Protein AF-A0A315WL45-F1 (afdb_monomer_lite)

Structure (mmCIF, N/CA/C/O backbone):
data_AF-A0A315WL45-F1
#
_entry.id   AF-A0A315WL45-F1
#
loop_
_atom_site.group_PDB
_atom_site.id
_atom_site.type_symbol
_atom_site.label_atom_id
_atom_site.label_alt_id
_atom_site.label_comp_id
_atom_site.label_asym_id
_atom_site.label_entity_id
_atom_site.label_seq_id
_atom_site.pdbx_PDB_ins_code
_atom_site.Cartn_x
_atom_site.Cartn_y
_atom_site.Cartn_z
_atom_site.occupancy
_atom_site.B_iso_or_equiv
_atom_site.auth_seq_id
_atom_site.auth_comp_id
_atom_site.auth_asym_id
_atom_site.auth_atom_id
_atom_site.pdbx_PDB_model_num
ATOM 1 N N . MET A 1 1 ? 51.885 -29.879 -6.057 1.00 57.28 1 MET A N 1
ATOM 2 C CA . MET A 1 1 ? 52.085 -28.678 -6.882 1.00 57.28 1 MET A CA 1
ATOM 3 C C . MET A 1 1 ? 51.194 -28.895 -8.096 1.00 57.28 1 MET A C 1
ATOM 5 O O . MET A 1 1 ? 51.463 -29.824 -8.831 1.00 57.28 1 MET A O 1
ATOM 9 N N . ASP A 1 2 ? 49.996 -28.322 -8.213 1.00 43.50 2 ASP A N 1
ATOM 10 C CA . ASP A 1 2 ? 49.475 -27.081 -7.634 1.00 43.50 2 ASP A CA 1
ATOM 11 C C . ASP A 1 2 ? 47.955 -27.164 -7.486 1.00 43.50 2 ASP A C 1
ATOM 13 O O . ASP A 1 2 ? 47.241 -27.751 -8.293 1.00 43.50 2 ASP A O 1
ATOM 17 N N . THR A 1 3 ? 47.495 -26.541 -6.416 1.00 62.38 3 THR A N 1
ATOM 18 C CA . THR A 1 3 ? 46.122 -26.214 -6.064 1.00 62.38 3 THR A CA 1
ATOM 19 C C . THR A 1 3 ? 45.423 -25.422 -7.170 1.00 62.38 3 THR A C 1
ATOM 21 O O . THR A 1 3 ? 45.814 -24.292 -7.447 1.00 62.38 3 THR A O 1
ATOM 24 N N . ILE A 1 4 ? 44.318 -25.935 -7.712 1.00 57.19 4 ILE A N 1
ATOM 25 C CA . ILE A 1 4 ? 43.327 -25.103 -8.410 1.00 57.19 4 ILE A CA 1
ATOM 26 C C . ILE A 1 4 ? 42.070 -25.049 -7.545 1.00 57.19 4 ILE A C 1
ATOM 28 O O . ILE A 1 4 ? 41.008 -25.569 -7.874 1.00 57.19 4 ILE A O 1
ATOM 32 N N . SER A 1 5 ? 42.230 -24.410 -6.385 1.00 55.97 5 SER A N 1
ATOM 33 C CA . SER A 1 5 ? 41.128 -23.753 -5.689 1.00 55.97 5 SER A CA 1
ATOM 34 C C . SER A 1 5 ? 40.646 -22.612 -6.577 1.00 55.97 5 SER A C 1
ATOM 36 O O . SER A 1 5 ? 41.241 -21.537 -6.588 1.00 55.97 5 SER A O 1
ATOM 38 N N . GLY A 1 6 ? 39.567 -22.832 -7.320 1.00 55.12 6 GLY A N 1
ATOM 39 C CA . GLY A 1 6 ? 38.747 -21.730 -7.805 1.00 55.12 6 GLY A CA 1
ATOM 40 C C . GLY A 1 6 ? 37.848 -21.278 -6.655 1.00 55.12 6 GLY A C 1
ATOM 41 O O . GLY A 1 6 ? 37.010 -22.076 -6.229 1.00 55.12 6 GLY A O 1
ATOM 42 N N . PRO A 1 7 ? 37.994 -20.059 -6.101 1.00 58.78 7 PRO A N 1
ATOM 43 C CA . PRO A 1 7 ? 37.024 -19.570 -5.144 1.00 58.78 7 PRO A CA 1
ATOM 44 C C . PRO A 1 7 ? 35.699 -19.431 -5.882 1.00 58.78 7 PRO A C 1
ATOM 46 O O . PRO A 1 7 ? 35.602 -18.741 -6.897 1.00 58.78 7 PRO A O 1
ATOM 49 N N . SER A 1 8 ? 34.693 -20.120 -5.359 1.00 57.69 8 SER A N 1
ATOM 50 C CA . SER A 1 8 ? 33.284 -19.936 -5.653 1.00 57.69 8 SER A CA 1
ATOM 51 C C . SER A 1 8 ? 32.972 -18.445 -5.548 1.00 57.69 8 SER A C 1
ATOM 53 O O . SER A 1 8 ? 32.723 -17.925 -4.461 1.00 57.69 8 SER A O 1
ATOM 55 N N . GLY A 1 9 ? 33.072 -17.740 -6.677 1.00 53.75 9 GLY A N 1
ATOM 56 C CA . GLY A 1 9 ? 32.700 -16.345 -6.802 1.00 53.75 9 GLY A CA 1
ATOM 57 C C . GLY A 1 9 ? 31.226 -16.279 -6.480 1.00 53.75 9 GLY A C 1
ATOM 58 O O . GLY A 1 9 ? 30.398 -16.697 -7.286 1.00 53.75 9 GLY A O 1
ATOM 59 N N . GLY A 1 10 ? 30.931 -15.860 -5.248 1.00 58.41 10 GLY A N 1
ATOM 60 C CA . GLY A 1 10 ? 29.585 -15.746 -4.733 1.00 58.41 10 GLY A CA 1
ATOM 61 C C . GLY A 1 10 ? 28.749 -15.039 -5.776 1.00 58.41 10 GLY A C 1
ATOM 62 O O . GLY A 1 10 ? 29.056 -13.912 -6.166 1.00 58.41 10 GLY A O 1
ATOM 63 N N . PHE A 1 11 ? 27.721 -15.734 -6.255 1.00 53.56 11 PHE A N 1
ATOM 64 C CA . PHE A 1 11 ? 26.662 -15.108 -7.006 1.00 53.56 11 PHE A CA 1
ATOM 65 C C . PHE A 1 11 ? 26.125 -14.005 -6.104 1.00 53.56 11 PHE A C 1
ATOM 67 O O . PHE A 1 11 ? 25.295 -14.239 -5.225 1.00 53.56 11 PHE A O 1
ATOM 74 N N . PHE A 1 12 ? 26.605 -12.784 -6.324 1.00 55.50 12 PHE A N 1
ATOM 75 C CA . PHE A 1 12 ? 25.887 -11.576 -5.994 1.00 55.50 12 PHE A CA 1
ATOM 76 C C . PHE A 1 12 ? 24.652 -11.598 -6.889 1.00 55.50 12 PHE A C 1
ATOM 78 O O . PHE A 1 12 ? 24.534 -10.850 -7.857 1.00 55.50 12 PHE A O 1
ATOM 85 N N . MET A 1 13 ? 23.720 -12.497 -6.566 1.00 60.16 13 MET A N 1
ATOM 86 C CA . MET A 1 13 ? 22.320 -12.323 -6.850 1.00 60.16 13 MET A CA 1
ATOM 87 C C . MET A 1 13 ? 21.966 -11.058 -6.090 1.00 60.16 13 MET A C 1
ATOM 89 O O . MET A 1 13 ? 21.547 -11.084 -4.933 1.00 60.16 13 MET A O 1
ATOM 93 N N . HIS A 1 14 ? 22.237 -9.920 -6.728 1.00 59.47 14 HIS A N 1
ATOM 94 C CA . HIS A 1 14 ? 21.551 -8.686 -6.454 1.00 59.47 14 HIS A CA 1
ATOM 95 C C . HIS A 1 14 ? 20.089 -9.080 -6.530 1.00 59.47 14 HIS A C 1
ATOM 97 O O . HIS A 1 14 ? 19.527 -9.199 -7.616 1.00 59.47 14 HIS A O 1
ATOM 103 N N . LEU A 1 15 ? 19.493 -9.360 -5.372 1.00 59.66 15 LEU A N 1
ATOM 104 C CA . LEU A 1 15 ? 18.062 -9.359 -5.213 1.00 59.66 15 LEU A CA 1
ATOM 105 C C . LEU A 1 15 ? 17.669 -7.969 -5.690 1.00 59.66 15 LEU A C 1
ATOM 107 O O . LEU A 1 15 ? 17.808 -7.008 -4.931 1.00 59.66 15 LEU A O 1
ATOM 111 N N . GLN A 1 16 ? 17.329 -7.853 -6.979 1.00 60.97 16 GLN A N 1
ATOM 112 C CA . GLN A 1 16 ? 16.960 -6.605 -7.614 1.00 60.97 16 GLN A CA 1
ATOM 113 C C . GLN A 1 16 ? 15.776 -6.127 -6.806 1.00 60.97 16 GLN A C 1
ATOM 115 O O . GLN A 1 16 ? 14.664 -6.642 -6.937 1.00 60.97 16 GLN A O 1
ATOM 120 N N . ARG A 1 17 ? 16.040 -5.215 -5.869 1.00 59.31 17 ARG A N 1
ATOM 121 C CA . ARG A 1 17 ? 15.013 -4.699 -4.987 1.00 59.31 17 ARG A CA 1
ATOM 122 C C . ARG A 1 17 ? 14.096 -3.932 -5.902 1.00 59.31 17 ARG A C 1
ATOM 124 O O . ARG A 1 17 ? 14.432 -2.836 -6.348 1.00 59.31 17 ARG A O 1
ATOM 131 N N . ARG A 1 18 ? 12.982 -4.572 -6.254 1.00 67.56 18 ARG A N 1
ATOM 132 C CA . ARG A 1 18 ? 12.002 -4.011 -7.168 1.00 67.56 18 ARG A CA 1
ATOM 133 C C . ARG A 1 18 ? 11.595 -2.680 -6.563 1.00 67.56 18 ARG A C 1
ATOM 135 O O . ARG A 1 18 ? 11.061 -2.617 -5.455 1.00 67.56 18 ARG A O 1
ATOM 142 N N . THR A 1 19 ? 12.030 -1.610 -7.212 1.00 71.56 19 THR A N 1
ATOM 143 C CA . THR A 1 19 ? 11.869 -0.272 -6.666 1.00 71.56 19 THR A CA 1
ATOM 144 C C . THR A 1 19 ? 10.500 0.192 -7.108 1.00 71.56 19 THR A C 1
ATOM 146 O O . THR A 1 19 ? 10.266 0.436 -8.285 1.00 71.56 19 THR A O 1
ATOM 149 N N . TYR A 1 20 ? 9.569 0.235 -6.162 1.00 79.94 20 TYR A N 1
ATOM 150 C CA . TYR A 1 20 ? 8.209 0.676 -6.432 1.00 79.94 20 TYR A CA 1
ATOM 151 C C . TYR A 1 20 ? 8.118 2.196 -6.299 1.00 79.94 20 TYR A C 1
ATOM 153 O O . TYR A 1 20 ? 8.560 2.777 -5.295 1.00 79.94 20 TYR A O 1
ATOM 161 N N . SER A 1 21 ? 7.515 2.834 -7.301 1.00 81.62 21 SER A N 1
ATOM 162 C CA . SER A 1 21 ? 7.267 4.276 -7.328 1.00 81.62 21 SER A CA 1
ATOM 163 C C . SER A 1 21 ? 6.453 4.729 -6.114 1.00 81.62 21 SER A C 1
ATOM 165 O O . SER A 1 21 ? 5.597 4.003 -5.606 1.00 81.62 21 SER A O 1
ATOM 167 N N . LYS A 1 22 ? 6.695 5.958 -5.638 1.00 80.75 22 LYS A N 1
ATOM 168 C CA . LYS A 1 22 ? 5.965 6.532 -4.490 1.00 80.75 22 LYS A CA 1
ATOM 169 C C . LYS A 1 22 ? 4.449 6.534 -4.707 1.00 80.75 22 LYS A C 1
ATOM 171 O O . LYS A 1 22 ? 3.724 6.186 -3.784 1.00 80.75 22 LYS A O 1
ATOM 176 N N . SER A 1 23 ? 4.000 6.842 -5.921 1.00 84.06 23 SER A N 1
ATOM 177 C CA . SER A 1 23 ? 2.585 6.888 -6.300 1.00 84.06 23 SER A CA 1
ATOM 178 C C . SER A 1 23 ? 1.901 5.527 -6.158 1.00 84.06 23 SER A C 1
ATOM 180 O O . SER A 1 23 ? 0.786 5.447 -5.661 1.00 84.06 23 SER A O 1
ATOM 182 N N . PHE A 1 24 ? 2.588 4.447 -6.543 1.00 85.06 24 PHE A N 1
ATOM 183 C CA . PHE A 1 24 ? 2.067 3.085 -6.414 1.00 85.06 24 PHE A CA 1
ATOM 184 C C . PHE A 1 24 ? 1.928 2.680 -4.943 1.00 85.06 24 PHE A C 1
ATOM 186 O O . PHE A 1 24 ? 0.881 2.201 -4.524 1.00 85.06 24 PHE A O 1
ATOM 193 N N . LYS A 1 25 ? 2.953 2.966 -4.130 1.00 86.56 25 LYS A N 1
ATOM 194 C CA . LYS A 1 25 ? 2.910 2.709 -2.683 1.00 86.56 25 LYS A CA 1
ATOM 195 C C . LYS A 1 25 ? 1.774 3.466 -2.000 1.00 86.56 25 LYS A C 1
ATOM 197 O O . LYS A 1 25 ? 1.110 2.893 -1.149 1.00 86.56 25 LYS A O 1
ATOM 202 N N . ALA A 1 26 ? 1.552 4.728 -2.374 1.00 84.12 26 ALA A N 1
ATOM 203 C CA . ALA A 1 26 ? 0.484 5.549 -1.810 1.00 84.12 26 ALA A CA 1
ATOM 204 C C . ALA A 1 26 ? -0.906 4.971 -2.111 1.00 84.12 26 ALA A C 1
ATOM 206 O O . ALA A 1 26 ? -1.711 4.881 -1.192 1.00 84.12 26 ALA A O 1
ATOM 207 N N . ARG A 1 27 ? -1.155 4.507 -3.347 1.00 87.19 27 ARG A N 1
ATOM 208 C CA . ARG A 1 27 ? -2.422 3.841 -3.698 1.00 87.19 27 ARG A CA 1
ATOM 209 C C . ARG A 1 27 ? -2.660 2.583 -2.867 1.00 87.19 27 ARG A C 1
ATOM 211 O O . ARG A 1 27 ? -3.695 2.472 -2.231 1.00 87.19 27 ARG A O 1
ATOM 218 N N . VAL A 1 28 ? -1.664 1.696 -2.790 1.00 86.56 28 VAL A N 1
ATOM 219 C CA . VAL A 1 28 ? -1.782 0.445 -2.018 1.00 86.56 28 VAL A CA 1
ATOM 220 C C . VAL A 1 28 ? -2.018 0.722 -0.528 1.00 86.56 28 VAL A C 1
ATOM 222 O O . VAL A 1 28 ? -2.814 0.038 0.106 1.00 86.56 28 VAL A O 1
ATOM 225 N N . ILE A 1 29 ? -1.349 1.730 0.045 1.00 84.31 29 ILE A N 1
ATOM 226 C CA . ILE A 1 29 ? -1.569 2.140 1.443 1.00 84.31 29 ILE A CA 1
ATOM 227 C C . ILE A 1 29 ? -2.974 2.725 1.632 1.00 84.31 29 ILE A C 1
ATOM 229 O O . ILE A 1 29 ? -3.593 2.452 2.653 1.00 84.31 29 ILE A O 1
ATOM 233 N N . GLN A 1 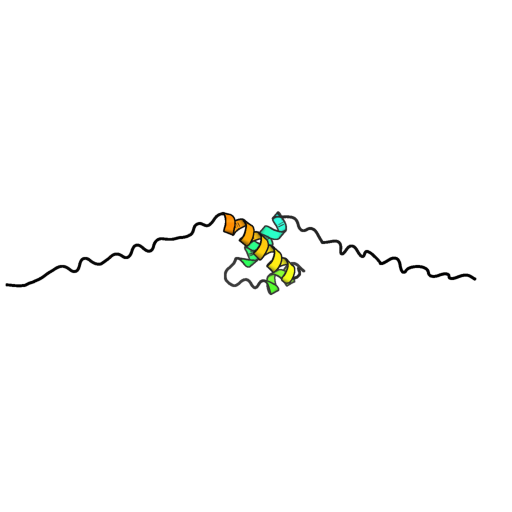30 ? -3.466 3.516 0.676 1.00 85.44 30 GLN A N 1
ATOM 234 C CA . GLN A 1 30 ? -4.793 4.126 0.734 1.00 85.44 30 GLN A CA 1
ATOM 235 C C . GLN A 1 30 ? -5.901 3.069 0.662 1.00 85.44 30 GLN A C 1
ATOM 237 O O . GLN A 1 30 ? -6.780 3.089 1.515 1.00 85.44 30 GLN A O 1
ATOM 242 N N . GLU A 1 31 ? -5.793 2.098 -0.252 1.00 85.31 31 GLU A N 1
ATOM 243 C CA . GLU A 1 31 ? -6.667 0.912 -0.295 1.00 85.31 31 GLU A CA 1
ATOM 244 C C . GLU A 1 31 ? -6.626 0.140 1.036 1.00 85.31 31 GLU A C 1
ATOM 246 O O . GLU A 1 31 ? -7.657 -0.271 1.552 1.00 85.31 31 GLU A O 1
ATOM 251 N N . CYS A 1 32 ? -5.446 -0.011 1.656 1.00 83.94 32 CYS A N 1
ATOM 252 C CA . CYS A 1 32 ? -5.327 -0.657 2.974 1.00 83.94 32 CYS A CA 1
ATOM 253 C C . CYS A 1 32 ? -5.868 0.194 4.136 1.00 83.94 32 CYS A C 1
ATOM 255 O O . CYS A 1 32 ? -6.007 -0.322 5.243 1.00 83.94 32 CYS A O 1
ATOM 257 N N . SER A 1 33 ? -6.098 1.491 3.928 1.00 79.56 33 SER A N 1
ATOM 258 C CA . SER A 1 33 ? -6.632 2.398 4.946 1.00 79.56 33 SER A CA 1
ATOM 259 C C . SER A 1 33 ? -8.161 2.370 5.006 1.00 79.56 33 SER A C 1
ATOM 261 O O . SER A 1 33 ? -8.728 2.976 5.918 1.00 79.56 33 SER A O 1
ATOM 263 N N . GLU A 1 34 ? -8.832 1.705 4.061 1.00 80.06 34 GLU A N 1
ATOM 264 C CA . GLU A 1 34 ? -10.282 1.540 4.098 1.00 80.06 34 GLU A CA 1
ATOM 265 C C . GLU A 1 34 ? -10.703 0.564 5.214 1.00 80.06 34 GLU A C 1
ATOM 267 O O . GLU A 1 34 ? -10.134 -0.528 5.345 1.00 80.06 34 GLU A O 1
ATOM 272 N N . PRO A 1 35 ? -11.709 0.922 6.034 1.00 64.69 35 PRO A N 1
ATOM 273 C CA . PRO A 1 35 ? -12.180 0.072 7.120 1.00 64.69 35 PRO A CA 1
ATOM 274 C C . PRO A 1 35 ? -12.816 -1.206 6.555 1.00 64.69 35 PRO A C 1
ATOM 276 O O . PRO A 1 35 ? -13.906 -1.178 5.994 1.00 64.69 35 PRO A O 1
ATOM 279 N N . GLY A 1 36 ? -12.119 -2.335 6.711 1.00 68.62 36 GLY A N 1
ATOM 280 C CA . GLY A 1 36 ? -12.554 -3.652 6.225 1.00 68.62 36 GLY A CA 1
ATOM 281 C C . GLY A 1 36 ? -11.706 -4.220 5.084 1.00 68.62 36 GLY A C 1
ATOM 282 O O . GLY A 1 36 ? -11.862 -5.390 4.734 1.00 68.62 36 GLY A O 1
ATOM 283 N N . ALA A 1 37 ? -10.767 -3.445 4.538 1.00 75.56 37 ALA A N 1
ATOM 284 C CA . ALA A 1 37 ? -9.860 -3.938 3.517 1.00 75.56 37 ALA A CA 1
ATOM 285 C C . ALA A 1 37 ? -8.732 -4.779 4.140 1.00 75.56 37 ALA A C 1
ATOM 287 O O . ALA A 1 37 ? -7.958 -4.321 4.982 1.00 75.56 37 ALA A O 1
ATOM 288 N N . SER A 1 38 ? -8.625 -6.044 3.729 1.00 81.88 38 SER A N 1
ATOM 289 C CA . SER A 1 38 ? -7.566 -6.928 4.217 1.00 81.88 38 SER A CA 1
ATOM 290 C C . SER A 1 38 ? -6.283 -6.720 3.418 1.00 81.88 38 SER A C 1
ATOM 292 O O . SER A 1 38 ? -6.254 -6.927 2.204 1.00 81.88 38 SER A O 1
ATOM 294 N N . ILE A 1 39 ? -5.195 -6.381 4.115 1.00 83.12 39 ILE A N 1
ATOM 295 C CA . ILE A 1 39 ? -3.860 -6.173 3.529 1.00 83.12 39 ILE A CA 1
ATOM 296 C C . ILE A 1 39 ? -3.433 -7.384 2.691 1.00 83.12 39 ILE A C 1
ATOM 298 O O . ILE A 1 39 ? -2.846 -7.221 1.625 1.00 83.12 39 ILE A O 1
ATOM 302 N N . ALA A 1 40 ? -3.749 -8.600 3.145 1.00 83.69 40 ALA A N 1
ATOM 303 C CA . ALA A 1 40 ? -3.456 -9.823 2.404 1.00 83.69 40 ALA A CA 1
ATOM 304 C C . ALA A 1 40 ? -4.257 -9.905 1.096 1.00 83.69 40 ALA A C 1
ATOM 306 O O . ALA A 1 40 ? -3.693 -10.247 0.063 1.00 83.69 40 ALA A O 1
ATOM 307 N N . ASN A 1 41 ? -5.538 -9.533 1.115 1.00 85.88 41 ASN A N 1
ATOM 308 C CA . ASN A 1 41 ? -6.388 -9.542 -0.076 1.00 85.88 41 ASN A CA 1
ATOM 309 C C . ASN A 1 41 ? -5.910 -8.521 -1.122 1.00 85.88 41 ASN A C 1
ATOM 311 O O . ASN A 1 41 ? -5.808 -8.840 -2.304 1.00 85.88 41 ASN A O 1
ATOM 315 N N . ILE A 1 42 ? -5.522 -7.323 -0.676 1.00 86.31 42 ILE A N 1
ATOM 316 C CA . ILE A 1 42 ? -4.930 -6.292 -1.540 1.00 86.31 42 ILE A CA 1
ATOM 317 C C . ILE A 1 42 ? -3.578 -6.768 -2.091 1.00 86.31 42 ILE A C 1
ATOM 319 O O . ILE A 1 42 ? -3.299 -6.626 -3.279 1.00 86.31 42 ILE A O 1
ATOM 323 N N . ALA A 1 43 ? -2.742 -7.390 -1.257 1.00 88.50 43 ALA A N 1
ATOM 324 C CA . ALA A 1 43 ? -1.464 -7.946 -1.688 1.00 88.50 43 ALA A CA 1
ATOM 325 C C . ALA A 1 43 ? -1.644 -8.991 -2.799 1.00 88.50 43 ALA A C 1
ATOM 327 O O . ALA A 1 43 ? -0.931 -8.943 -3.798 1.00 88.50 43 ALA A O 1
ATOM 328 N N . LEU A 1 44 ? -2.623 -9.887 -2.655 1.00 87.19 44 LEU A N 1
ATOM 329 C CA . LEU A 1 44 ? -2.951 -10.888 -3.668 1.00 87.19 44 LEU A CA 1
ATOM 330 C C . LEU A 1 44 ? -3.447 -10.236 -4.967 1.00 87.19 44 LEU A C 1
ATOM 332 O O . LEU A 1 44 ? -2.943 -10.576 -6.035 1.00 87.19 44 LEU A O 1
ATOM 336 N N . GLY A 1 45 ? -4.345 -9.248 -4.882 1.00 86.56 45 GLY A N 1
ATOM 337 C CA . GLY A 1 45 ? -4.856 -8.521 -6.052 1.00 86.56 45 GLY A CA 1
ATOM 338 C C . GLY A 1 45 ? -3.772 -7.776 -6.839 1.00 86.56 45 GLY A C 1
ATOM 339 O O . GLY A 1 45 ? -3.799 -7.751 -8.066 1.00 86.56 45 GLY A O 1
ATOM 340 N N . HIS A 1 46 ? -2.767 -7.231 -6.148 1.00 83.50 46 HIS A N 1
ATOM 341 C CA . HIS A 1 46 ? -1.639 -6.527 -6.773 1.00 83.50 46 HIS A CA 1
ATOM 342 C C . HIS A 1 46 ? -0.407 -7.420 -7.012 1.00 83.50 46 HIS A C 1
ATOM 344 O O . HIS A 1 46 ? 0.625 -6.927 -7.471 1.00 83.50 46 HIS A O 1
ATOM 350 N N . SER A 1 47 ? -0.480 -8.722 -6.699 1.00 84.44 47 SER A N 1
ATOM 351 C CA . SER A 1 47 ? 0.664 -9.655 -6.725 1.00 84.44 47 SER A CA 1
ATOM 352 C C . SER A 1 47 ? 1.892 -9.132 -5.959 1.00 84.44 47 SER A C 1
ATOM 354 O O . SER A 1 47 ? 3.043 -9.256 -6.386 1.00 84.44 47 SER A O 1
ATOM 356 N N . LEU A 1 48 ? 1.641 -8.506 -4.810 1.00 85.19 48 LEU A N 1
ATOM 357 C CA . LEU A 1 48 ? 2.644 -7.961 -3.905 1.00 85.19 48 LEU A CA 1
ATOM 358 C C . LEU A 1 48 ? 2.819 -8.863 -2.688 1.00 85.19 48 LEU A C 1
ATOM 360 O O . LEU A 1 48 ? 1.924 -9.589 -2.271 1.00 85.19 48 LEU A O 1
ATOM 364 N N . ASN A 1 49 ? 3.984 -8.773 -2.054 1.00 86.69 49 ASN A N 1
ATOM 365 C CA . ASN A 1 49 ? 4.209 -9.437 -0.779 1.00 86.69 49 ASN A CA 1
ATOM 366 C C . ASN A 1 49 ? 3.619 -8.582 0.360 1.00 86.69 49 ASN A C 1
ATOM 368 O O . ASN A 1 49 ? 3.985 -7.413 0.504 1.00 86.69 49 ASN A O 1
ATOM 372 N N . ALA A 1 50 ? 2.757 -9.161 1.201 1.00 87.62 50 ALA A N 1
ATOM 373 C CA . ALA A 1 50 ? 2.141 -8.463 2.336 1.00 87.62 50 ALA A CA 1
ATOM 374 C C . ALA A 1 50 ? 3.180 -7.858 3.304 1.00 87.62 50 ALA A C 1
ATOM 376 O O . ALA A 1 50 ? 2.993 -6.762 3.830 1.00 87.62 50 ALA A O 1
ATOM 377 N N . ASN A 1 51 ? 4.340 -8.505 3.461 1.00 87.25 51 ASN A N 1
ATOM 378 C CA . ASN A 1 51 ? 5.449 -7.995 4.269 1.00 87.25 51 ASN A CA 1
ATOM 379 C C . ASN A 1 51 ? 6.012 -6.671 3.718 1.00 87.25 51 ASN A C 1
ATOM 381 O O . ASN A 1 51 ? 6.515 -5.817 4.452 1.00 87.25 51 ASN A O 1
ATOM 385 N N . LEU A 1 52 ? 5.928 -6.492 2.401 1.00 86.38 52 LEU A N 1
ATOM 386 C CA . LEU A 1 52 ? 6.379 -5.303 1.692 1.00 86.38 52 LEU A CA 1
ATOM 387 C C . LEU A 1 52 ? 5.401 -4.140 1.928 1.00 86.38 52 LEU A C 1
ATOM 389 O O . LEU A 1 52 ? 5.842 -3.030 2.232 1.00 86.38 52 LEU A O 1
ATOM 393 N N . ILE A 1 53 ? 4.095 -4.425 1.926 1.00 86.62 53 ILE A N 1
ATOM 394 C CA . ILE A 1 53 ? 3.037 -3.467 2.277 1.00 86.62 53 ILE A CA 1
ATOM 395 C C . ILE A 1 53 ? 3.153 -3.043 3.748 1.00 86.62 53 ILE A C 1
ATOM 397 O O . ILE A 1 53 ? 3.196 -1.848 4.030 1.00 86.62 53 ILE A O 1
ATOM 401 N N . HIS A 1 54 ? 3.334 -3.983 4.684 1.00 84.94 54 HIS A N 1
ATOM 402 C CA . HIS A 1 54 ? 3.596 -3.667 6.097 1.00 84.94 54 HIS A CA 1
ATOM 403 C C . HIS A 1 54 ? 4.810 -2.752 6.280 1.00 84.94 54 HIS A C 1
ATOM 405 O O . HIS A 1 54 ? 4.771 -1.792 7.054 1.00 84.94 54 HIS A O 1
ATOM 411 N N . LYS A 1 55 ? 5.896 -3.016 5.544 1.00 86.62 55 LYS A N 1
ATOM 412 C CA . LYS A 1 55 ? 7.090 -2.167 5.574 1.00 86.62 55 LYS A CA 1
ATOM 413 C C . LYS A 1 55 ? 6.774 -0.756 5.072 1.00 86.62 55 LYS A C 1
ATOM 415 O O . LYS A 1 55 ? 7.264 0.211 5.649 1.00 86.62 55 LYS A O 1
ATOM 420 N N . TRP A 1 56 ? 5.948 -0.616 4.038 1.00 87.56 56 TRP A N 1
ATOM 421 C CA . TRP A 1 56 ? 5.523 0.689 3.532 1.00 87.56 56 TRP A CA 1
ATOM 422 C C . TRP A 1 56 ? 4.602 1.438 4.489 1.00 87.56 56 TRP A C 1
ATOM 424 O O . TRP A 1 56 ? 4.861 2.613 4.726 1.00 87.56 56 TRP A O 1
ATOM 434 N N . ILE A 1 57 ? 3.608 0.776 5.085 1.00 84.38 57 ILE A N 1
ATOM 435 C CA . ILE A 1 57 ? 2.720 1.368 6.098 1.00 84.38 57 ILE A CA 1
ATOM 436 C C . ILE A 1 57 ? 3.544 1.877 7.285 1.00 84.38 57 ILE A C 1
ATOM 438 O O . ILE A 1 57 ? 3.368 3.014 7.723 1.00 84.38 57 ILE A O 1
ATOM 442 N N . ARG A 1 58 ? 4.511 1.079 7.760 1.00 83.44 58 ARG A N 1
ATOM 443 C CA . ARG A 1 58 ? 5.421 1.475 8.844 1.00 83.44 58 ARG A CA 1
ATOM 444 C C . ARG A 1 58 ? 6.264 2.693 8.464 1.00 83.44 58 ARG A C 1
ATOM 446 O O . ARG A 1 58 ? 6.320 3.648 9.227 1.00 83.44 58 ARG A O 1
ATOM 453 N N . LEU A 1 59 ? 6.895 2.686 7.288 1.00 82.31 59 LEU A N 1
ATOM 454 C CA . LEU A 1 59 ? 7.713 3.810 6.813 1.00 82.31 59 LEU A CA 1
ATOM 455 C C . LEU A 1 59 ? 6.884 5.078 6.548 1.00 82.31 59 LEU A C 1
ATOM 457 O O . LEU A 1 59 ? 7.396 6.184 6.704 1.00 82.31 59 LEU A O 1
ATOM 461 N N . HIS A 1 60 ? 5.628 4.928 6.127 1.00 78.31 60 HIS A N 1
ATOM 462 C CA . HIS A 1 60 ? 4.694 6.033 5.925 1.00 78.31 60 HIS A CA 1
ATOM 463 C C . HIS A 1 60 ? 4.251 6.628 7.265 1.00 78.31 60 HIS A C 1
ATOM 465 O O . HIS A 1 60 ? 4.350 7.835 7.465 1.00 78.31 60 HIS A O 1
ATOM 471 N N . THR A 1 61 ? 3.876 5.770 8.218 1.00 71.12 61 THR A N 1
ATOM 472 C CA . THR A 1 61 ? 3.530 6.165 9.589 1.00 71.12 61 THR A CA 1
ATOM 473 C C . THR A 1 61 ? 4.694 6.872 10.266 1.00 71.12 61 THR A C 1
ATOM 475 O O . THR A 1 61 ? 4.487 7.944 10.805 1.00 71.12 61 THR A O 1
ATOM 478 N N . GLN A 1 62 ? 5.924 6.352 10.166 1.00 67.12 62 GLN A N 1
ATOM 479 C CA . GLN A 1 62 ? 7.109 6.980 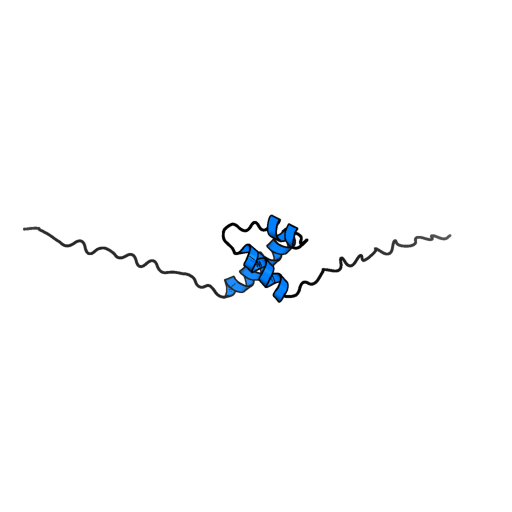10.771 1.00 67.12 62 GLN A CA 1
ATOM 480 C C . GLN A 1 62 ? 7.430 8.373 10.221 1.00 67.12 62 GLN A C 1
ATOM 482 O O . GLN A 1 62 ? 7.965 9.211 10.938 1.00 67.12 62 GLN A O 1
ATOM 487 N N . LYS A 1 63 ? 7.095 8.643 8.956 1.00 60.69 63 LYS A N 1
ATOM 488 C CA . LYS A 1 63 ? 7.187 10.000 8.399 1.00 60.69 63 LYS A CA 1
ATOM 489 C C . LYS A 1 63 ? 6.048 10.897 8.875 1.00 60.69 63 LYS A C 1
ATOM 491 O O . LYS A 1 63 ? 6.242 12.099 8.993 1.00 60.69 63 LYS A O 1
ATOM 496 N N . SER A 1 64 ? 4.884 10.315 9.153 1.00 56.66 64 SER A N 1
ATOM 497 C CA . SER A 1 64 ? 3.709 11.026 9.654 1.00 56.66 64 SER A CA 1
ATOM 498 C C . SER A 1 64 ? 3.769 11.305 11.162 1.00 56.66 64 SER A C 1
ATOM 500 O O . SER A 1 64 ? 3.227 12.313 11.603 1.00 56.66 64 SER A O 1
ATOM 502 N N . THR A 1 65 ? 4.436 10.467 11.964 1.00 51.31 65 THR A N 1
ATOM 503 C CA . THR A 1 65 ? 4.600 10.683 13.414 1.00 51.31 65 THR A CA 1
ATOM 504 C C . THR A 1 65 ? 5.566 11.809 13.753 1.00 51.31 65 THR A C 1
ATOM 506 O O . THR A 1 65 ? 5.536 12.293 14.877 1.00 51.31 65 THR A O 1
ATOM 509 N N . ALA A 1 66 ? 6.359 12.300 12.796 1.00 53.66 66 ALA A N 1
ATOM 510 C CA . ALA A 1 66 ? 7.119 13.535 12.979 1.00 53.66 66 ALA A CA 1
ATOM 511 C C . ALA A 1 66 ? 6.227 14.799 13.026 1.00 53.66 66 ALA A C 1
ATOM 513 O O . ALA A 1 66 ? 6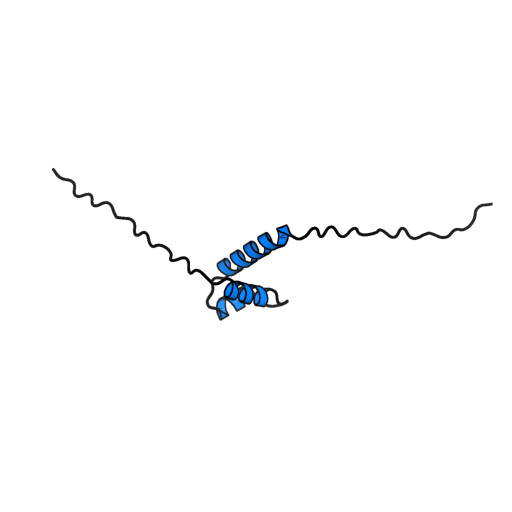.733 15.876 13.318 1.00 53.66 66 ALA A O 1
ATOM 514 N N . LEU A 1 67 ? 4.919 14.687 12.740 1.00 53.56 67 LEU A N 1
ATOM 515 C CA . LEU A 1 67 ? 3.997 15.826 12.621 1.00 53.56 67 LEU A CA 1
ATOM 516 C C . LEU A 1 67 ? 2.740 15.746 13.501 1.00 53.56 67 LEU A C 1
ATOM 518 O O . LEU A 1 67 ? 1.839 16.555 13.311 1.00 53.56 67 LEU A O 1
ATOM 522 N N . GLN A 1 68 ? 2.646 14.824 14.463 1.00 47.44 68 GLN A N 1
ATOM 523 C CA . GLN A 1 68 ? 1.474 14.775 15.350 1.00 47.44 68 GLN A CA 1
ATOM 524 C C . GLN A 1 68 ? 1.838 15.082 16.806 1.00 47.44 68 GLN A C 1
ATOM 526 O O . GLN A 1 68 ? 2.118 14.159 17.571 1.00 47.44 68 GLN A O 1
ATOM 531 N N . PRO A 1 69 ? 1.765 16.352 17.244 1.00 53.44 69 PRO A N 1
ATOM 532 C CA . PRO A 1 69 ? 1.481 16.665 18.632 1.00 53.44 69 PRO A CA 1
ATOM 533 C C . PRO A 1 69 ? -0.034 16.520 18.843 1.00 53.44 69 PRO A C 1
ATOM 535 O O . PRO A 1 69 ? -0.761 17.503 18.905 1.00 53.44 69 PRO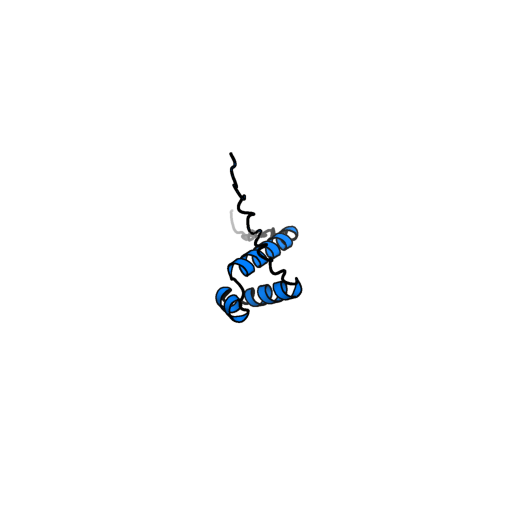 A O 1
ATOM 538 N N . ALA A 1 70 ? -0.539 15.289 18.931 1.00 61.03 70 ALA A N 1
ATOM 539 C CA . ALA A 1 70 ? -1.927 15.047 19.332 1.00 61.03 70 ALA A CA 1
ATOM 540 C C . ALA A 1 70 ? -1.997 14.803 20.848 1.00 61.03 70 ALA A C 1
ATOM 542 O O . ALA A 1 70 ? -2.460 13.764 21.309 1.00 61.03 70 ALA A O 1
ATOM 543 N N . PHE A 1 71 ? -1.501 15.766 21.632 1.00 61.75 71 PHE A N 1
ATOM 544 C CA . PHE A 1 71 ? -1.921 15.907 23.021 1.00 61.75 71 PHE A CA 1
ATOM 545 C C . PHE A 1 71 ? -3.211 16.720 22.990 1.00 61.75 71 PHE A C 1
ATOM 547 O O . PHE A 1 71 ? -3.179 17.939 22.844 1.00 61.75 71 PHE A O 1
ATOM 554 N N . ILE A 1 72 ? -4.349 16.035 23.036 1.00 66.69 72 ILE A N 1
ATOM 555 C CA . ILE A 1 72 ? -5.649 16.684 23.190 1.00 66.69 72 ILE A CA 1
ATOM 556 C C . ILE A 1 72 ? -5.829 16.871 24.701 1.00 66.69 72 ILE A C 1
ATOM 558 O O . ILE A 1 72 ? -6.007 15.867 25.396 1.00 66.69 72 ILE A O 1
ATOM 562 N N . PRO A 1 73 ? -5.734 18.091 25.261 1.00 58.31 73 PRO A N 1
ATOM 563 C CA . PRO A 1 73 ? -6.059 18.284 26.664 1.00 58.31 73 PRO A CA 1
ATOM 564 C C . PRO A 1 73 ? -7.552 17.996 26.848 1.00 58.31 73 PRO A C 1
ATOM 566 O O . PRO A 1 73 ? -8.402 18.749 26.372 1.00 58.31 73 PRO A O 1
ATOM 569 N N . LEU A 1 74 ? -7.882 16.895 27.529 1.00 64.12 74 LEU A N 1
ATOM 570 C CA . LEU A 1 74 ? -9.223 16.696 28.069 1.00 64.12 74 LEU A CA 1
ATOM 571 C C . LEU A 1 74 ? -9.449 17.799 29.111 1.00 64.12 74 LEU A C 1
ATOM 573 O O . LEU A 1 74 ? -8.908 17.742 30.214 1.00 64.12 74 LEU A O 1
AT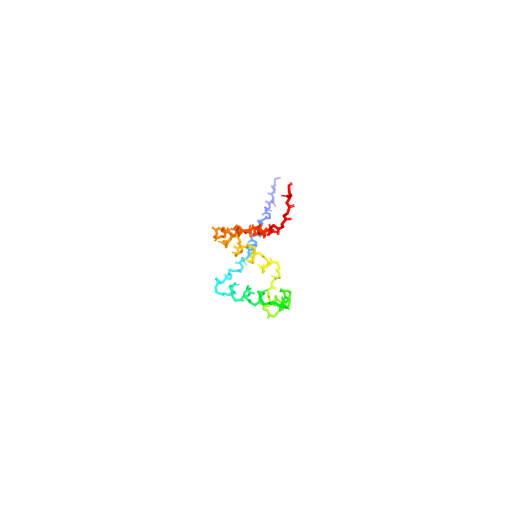OM 577 N N . HIS A 1 75 ? -10.224 18.823 28.759 1.00 60.41 75 HIS A N 1
ATOM 578 C CA . HIS A 1 75 ? -10.698 19.801 29.728 1.00 60.41 75 HIS A CA 1
ATOM 579 C C . HIS A 1 75 ? -11.736 19.096 30.605 1.00 60.41 75 HIS A C 1
ATOM 581 O O . HIS A 1 75 ? -12.877 18.889 30.194 1.00 60.41 75 HIS A O 1
ATOM 587 N N . THR A 1 76 ? -11.334 18.667 31.801 1.00 64.19 76 THR A N 1
ATOM 588 C CA . THR A 1 76 ? -12.266 18.210 32.830 1.00 64.19 76 THR A CA 1
ATOM 589 C C . THR A 1 76 ? -13.148 19.398 33.201 1.00 64.19 76 THR A C 1
ATOM 591 O O . THR A 1 76 ? -12.735 20.254 33.983 1.00 64.19 76 THR A O 1
ATOM 594 N N . GLN A 1 77 ? -14.347 19.488 32.622 1.00 57.84 77 GLN A N 1
ATOM 595 C CA . GLN A 1 77 ? -15.394 20.346 33.163 1.00 57.84 77 GLN A CA 1
ATOM 596 C C . GLN A 1 77 ? -15.716 19.830 34.566 1.00 57.84 77 GLN A C 1
ATOM 598 O O . GLN A 1 77 ? -16.477 18.880 34.740 1.00 57.84 77 GLN A O 1
ATOM 603 N N . MET A 1 78 ? -15.093 20.442 35.573 1.00 56.97 78 MET A N 1
ATOM 604 C CA . MET A 1 78 ? -15.572 20.362 36.942 1.00 56.97 78 MET A CA 1
ATOM 605 C C . MET A 1 78 ? -16.935 21.050 36.955 1.00 56.97 78 MET A C 1
ATOM 607 O O . MET A 1 78 ? -17.044 22.267 36.821 1.00 56.97 78 MET A O 1
ATOM 611 N N . LEU A 1 79 ? -17.972 20.220 37.007 1.00 60.84 79 LEU A N 1
ATOM 612 C CA . LEU A 1 79 ? -19.362 20.602 37.189 1.00 60.84 79 LEU A CA 1
ATOM 613 C C . LEU A 1 79 ? -19.460 21.578 38.381 1.00 60.84 79 LEU A C 1
ATOM 615 O O . LEU A 1 79 ? -19.029 21.210 39.475 1.00 60.84 79 LEU A O 1
ATOM 619 N N . PRO A 1 80 ? -20.014 22.794 38.223 1.00 62.03 80 PRO A N 1
ATOM 620 C CA . PRO A 1 80 ? -20.338 23.629 39.365 1.00 62.03 80 PRO A CA 1
ATOM 621 C C . PRO A 1 80 ? -21.521 22.966 40.069 1.00 62.03 80 PRO A C 1
ATOM 623 O O . PRO A 1 80 ? -22.667 23.083 39.636 1.00 62.03 80 PRO A O 1
ATOM 626 N N . THR A 1 81 ? -21.249 22.211 41.131 1.00 60.62 81 THR A N 1
ATOM 627 C CA . THR A 1 81 ? -22.300 21.774 42.045 1.00 60.62 81 THR A CA 1
ATOM 628 C C . THR A 1 81 ? -22.839 23.021 42.726 1.00 60.62 81 THR A C 1
ATOM 630 O O . THR A 1 81 ? -22.224 23.566 43.643 1.00 60.62 81 THR A O 1
ATOM 633 N N . GLY A 1 82 ? -23.968 23.501 42.206 1.00 62.44 82 GLY A N 1
ATOM 634 C CA . GLY A 1 82 ? -24.809 24.470 42.878 1.00 62.44 82 GLY A CA 1
ATOM 635 C C . GLY A 1 82 ? -25.132 23.996 44.294 1.00 62.44 82 GLY A C 1
ATOM 636 O O . GLY A 1 82 ? -25.406 22.820 44.529 1.00 62.44 82 GLY A O 1
ATOM 637 N N . SER A 1 83 ? -25.045 24.960 45.203 1.00 67.25 83 SER A N 1
ATOM 638 C CA . SER A 1 83 ? -25.484 25.004 46.601 1.00 67.25 83 SER A CA 1
ATOM 639 C C . SER A 1 83 ? -26.824 24.271 46.837 1.00 67.25 83 SER A C 1
ATOM 641 O O . SER A 1 83 ? -27.614 24.184 45.895 1.00 67.25 83 SER A O 1
ATOM 643 N N . PRO A 1 84 ? -27.171 23.831 48.070 1.00 63.59 84 PRO A N 1
ATOM 644 C CA . PRO A 1 84 ? -27.538 24.796 49.119 1.00 63.59 84 PRO A CA 1
ATOM 645 C C . PRO A 1 84 ? -27.313 24.354 50.582 1.00 63.59 84 PRO A C 1
ATOM 647 O O . PRO A 1 84 ? -27.377 23.180 50.927 1.00 63.59 84 PRO A O 1
ATOM 650 N N . GLY A 1 85 ? -27.214 25.351 51.463 1.00 56.50 85 GLY A N 1
ATOM 651 C CA . GLY A 1 85 ? -27.768 25.250 52.814 1.00 56.50 85 GLY A CA 1
ATOM 652 C C . GLY A 1 85 ? -26.780 24.932 53.927 1.00 56.50 85 GLY A C 1
ATOM 653 O O . GLY A 1 85 ? -26.438 23.779 54.158 1.00 56.50 85 GLY A O 1
ATOM 654 N N . GLN A 1 86 ? -26.446 25.954 54.711 1.00 51.12 86 GLN A N 1
ATOM 655 C CA . GLN A 1 86 ? -26.179 25.749 56.130 1.00 51.12 86 GLN A CA 1
ATOM 656 C C . GLN A 1 86 ? -26.633 26.994 56.916 1.00 51.12 86 GLN A C 1
ATOM 658 O O . GLN A 1 86 ? -26.242 28.095 56.517 1.00 51.12 86 GLN A O 1
ATOM 663 N N . PRO A 1 87 ? -27.500 26.856 57.942 1.00 66.00 87 PRO A N 1
ATOM 664 C CA . PRO A 1 87 ? -27.695 27.889 58.958 1.00 66.00 87 PRO A CA 1
ATOM 665 C C . PRO A 1 87 ? -26.469 28.022 59.873 1.00 66.00 87 PRO A C 1
ATOM 667 O O . PRO A 1 87 ? -25.692 27.042 59.981 1.00 66.00 87 PRO A O 1
#

Foldseek 3Di:
DDDPPDPPPPPPPVPVPPDDDPVVLVVLVVQVPDVPRDLVVSCVVVVHDSVVNVVSNVVVVVVVVVPDPPPDPPPPPPDPPDDDDDD

Secondary structure (DSSP, 8-state):
---------------------HHHHHHHHHHHTSTT--HHHHHHHTT--HHHHHHHHHHHHHHHGGG--------------------

Radius of gyration: 28.3 Å; chains: 1; bounding box: 80×57×67 Å

pLDDT: mean 70.65, std 13.17, range [43.5, 88.5]

Sequence (87 a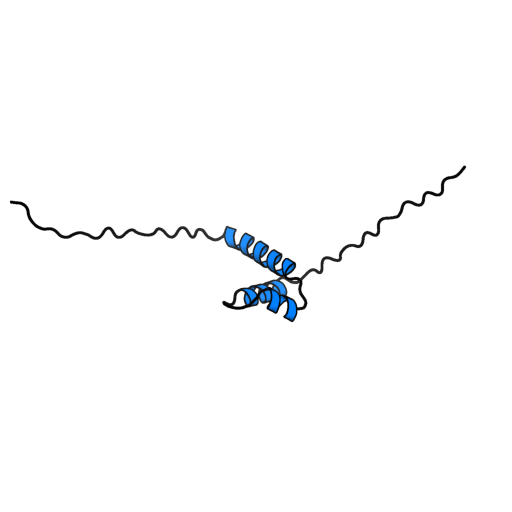a):
MDTISGPSGGFFMHLQRRTYSKSFKARVIQECSEPGASIANIALGHSLNANLIHKWIRLHTQKSTALQPAFIPLHTQMLPTGSPGQP